Protein AF-X1FC72-F1 (afdb_monomer)

Organism: NCBI:txid412755

Sequence (155 aa):
KFNEMPMAERVKLIMKDPAELIDYVRKESHVVWKAVEAFIRRENNEGRDALIEGVAVLLELMSQLEDIPHRVVFIGNQGENHKENIKKSAEENEHDWMRGVSDQYIGAFAMFVKRMSAYIEQEAKKYGFEYIEMDKELFGDVTEEVMKSLGLSAR

Structure (mmCIF, N/CA/C/O backbone):
data_AF-X1FC72-F1
#
_entry.id   AF-X1FC72-F1
#
loop_
_atom_site.group_PDB
_atom_site.id
_atom_site.type_symbol
_atom_site.label_atom_id
_atom_site.label_alt_id
_atom_site.label_comp_id
_atom_site.label_asym_id
_atom_site.label_entity_id
_atom_site.label_seq_id
_atom_site.pdbx_PDB_ins_code
_atom_site.Cartn_x
_atom_site.Cartn_y
_atom_site.Cartn_z
_atom_site.occupancy
_atom_site.B_iso_or_equiv
_atom_site.auth_seq_id
_atom_site.auth_comp_id
_atom_site.auth_asym_id
_atom_site.auth_atom_id
_atom_site.pdbx_PDB_model_num
ATOM 1 N N . LYS A 1 1 ? -0.627 -17.903 -9.027 1.00 63.34 1 LYS A N 1
ATOM 2 C CA . LYS A 1 1 ? -0.109 -17.735 -10.406 1.00 63.34 1 LYS A CA 1
ATOM 3 C C . LYS A 1 1 ? 0.893 -16.590 -10.556 1.00 63.34 1 LYS A C 1
ATOM 5 O O . LYS A 1 1 ? 1.967 -16.877 -11.057 1.00 63.34 1 LYS A O 1
ATOM 10 N N . PHE A 1 2 ? 0.649 -15.342 -10.115 1.00 65.19 2 PHE A N 1
ATOM 11 C CA . PHE A 1 2 ? 1.663 -14.268 -10.254 1.00 65.19 2 PHE A CA 1
ATOM 12 C C . PHE A 1 2 ? 2.999 -14.599 -9.579 1.00 65.19 2 PHE A C 1
ATOM 14 O O . PHE A 1 2 ? 4.049 -14.553 -10.218 1.00 65.19 2 PHE A O 1
ATOM 21 N N . ASN A 1 3 ? 2.938 -15.077 -8.336 1.00 62.66 3 ASN A N 1
ATOM 22 C CA . ASN A 1 3 ? 4.117 -15.491 -7.569 1.00 62.66 3 ASN A CA 1
ATOM 23 C C . ASN A 1 3 ? 4.800 -16.767 -8.098 1.00 62.66 3 ASN A C 1
ATOM 25 O O . ASN A 1 3 ? 5.906 -17.084 -7.671 1.00 62.66 3 ASN A O 1
ATOM 29 N N . GLU A 1 4 ? 4.185 -17.460 -9.058 1.00 74.75 4 GLU A N 1
ATOM 30 C CA . GLU A 1 4 ? 4.725 -18.656 -9.719 1.00 74.75 4 GLU A CA 1
ATOM 31 C C . GLU A 1 4 ? 5.290 -18.328 -11.114 1.00 74.75 4 GLU A C 1
ATOM 33 O O . GLU A 1 4 ? 5.995 -19.147 -11.698 1.00 74.75 4 GLU A O 1
ATOM 38 N N . MET A 1 5 ? 5.014 -17.131 -11.654 1.00 79.62 5 MET A N 1
ATOM 39 C CA . MET A 1 5 ? 5.517 -16.717 -12.965 1.00 79.62 5 MET A CA 1
ATOM 40 C C . MET A 1 5 ? 7.020 -16.406 -12.912 1.00 79.62 5 MET A C 1
ATOM 42 O O . MET A 1 5 ? 7.474 -15.784 -11.942 1.00 79.62 5 MET A O 1
ATOM 46 N N . PRO A 1 6 ? 7.789 -16.745 -13.964 1.00 82.75 6 PRO A N 1
ATOM 47 C CA . PRO A 1 6 ? 9.152 -16.264 -14.146 1.00 82.75 6 PRO A CA 1
ATOM 48 C C . PRO A 1 6 ? 9.225 -14.735 -14.103 1.00 82.75 6 PRO A C 1
ATOM 50 O O . PRO A 1 6 ? 8.337 -14.038 -14.596 1.00 82.75 6 PRO A O 1
ATOM 53 N N . MET A 1 7 ? 10.324 -14.193 -13.576 1.00 76.69 7 MET A N 1
ATOM 54 C CA . MET A 1 7 ? 10.506 -12.745 -13.413 1.00 76.69 7 MET A CA 1
ATOM 55 C C . MET A 1 7 ? 10.316 -11.966 -14.727 1.00 76.69 7 MET A C 1
ATOM 57 O O . MET A 1 7 ? 9.665 -10.924 -14.744 1.00 76.69 7 MET A O 1
ATOM 61 N N . ALA A 1 8 ? 10.800 -12.506 -15.850 1.00 78.81 8 ALA A N 1
ATOM 62 C CA . ALA A 1 8 ? 10.631 -11.899 -17.171 1.00 78.81 8 ALA A CA 1
ATOM 63 C C . ALA A 1 8 ? 9.160 -11.825 -17.627 1.00 78.81 8 ALA A C 1
ATOM 65 O O . ALA A 1 8 ? 8.775 -10.892 -18.332 1.00 78.81 8 ALA A O 1
ATOM 66 N N . GLU A 1 9 ? 8.324 -12.784 -17.227 1.00 80.19 9 GLU A N 1
ATOM 67 C CA . GLU A 1 9 ? 6.888 -12.768 -17.522 1.00 80.19 9 GLU A CA 1
ATOM 68 C C . GLU A 1 9 ? 6.147 -11.774 -16.632 1.00 80.19 9 GLU A C 1
ATOM 70 O O . GLU A 1 9 ? 5.280 -11.054 -17.123 1.00 80.19 9 GLU A O 1
ATOM 75 N N . ARG A 1 10 ? 6.558 -11.640 -15.363 1.00 76.25 10 ARG A N 1
ATOM 76 C CA . ARG A 1 10 ? 6.033 -10.597 -14.468 1.00 76.25 10 ARG A CA 1
ATOM 77 C C . ARG A 1 10 ? 6.300 -9.204 -15.021 1.00 76.25 10 ARG A C 1
ATOM 79 O O . ARG A 1 10 ? 5.378 -8.403 -15.083 1.00 76.25 10 ARG A O 1
ATOM 86 N N . VAL A 1 11 ? 7.521 -8.937 -15.495 1.00 80.31 11 VAL A N 1
ATOM 87 C CA . VAL A 1 11 ? 7.867 -7.662 -16.151 1.00 80.31 11 VAL A CA 1
ATOM 88 C C . VAL A 1 11 ? 6.960 -7.403 -17.349 1.00 80.31 11 VAL A C 1
ATOM 90 O O . VAL A 1 11 ? 6.419 -6.308 -17.482 1.00 80.31 11 VAL A O 1
ATOM 93 N N . LYS A 1 12 ? 6.752 -8.409 -18.208 1.00 80.81 12 LYS A N 1
ATOM 94 C CA . LYS A 1 12 ? 5.851 -8.276 -19.359 1.00 80.81 12 LYS A CA 1
ATOM 95 C C . LYS A 1 12 ? 4.423 -7.959 -18.931 1.00 80.81 12 LYS A C 1
ATOM 97 O O . LYS A 1 12 ? 3.816 -7.094 -19.547 1.00 80.81 12 LYS A O 1
ATOM 102 N N . LEU A 1 13 ? 3.900 -8.624 -17.902 1.00 77.31 13 LEU A N 1
ATOM 103 C CA . LEU A 1 13 ? 2.553 -8.361 -17.397 1.00 77.31 13 LEU A CA 1
ATOM 104 C C . LEU A 1 13 ? 2.439 -6.942 -16.829 1.00 77.31 13 LEU A C 1
ATOM 106 O O . LEU A 1 13 ? 1.560 -6.197 -17.250 1.00 77.31 13 LEU A O 1
ATOM 110 N N . ILE A 1 14 ? 3.382 -6.546 -15.966 1.00 77.38 14 ILE A N 1
ATOM 111 C CA . ILE A 1 14 ? 3.453 -5.200 -15.380 1.00 77.38 14 ILE A CA 1
ATOM 112 C C . ILE A 1 14 ? 3.448 -4.121 -16.473 1.00 77.38 14 ILE A C 1
ATOM 114 O O . ILE A 1 14 ? 2.760 -3.110 -16.354 1.00 77.38 14 ILE A O 1
ATOM 118 N N . MET A 1 15 ? 4.210 -4.335 -17.547 1.00 74.81 15 MET A N 1
ATOM 119 C CA . MET A 1 15 ? 4.317 -3.373 -18.643 1.00 74.81 15 MET A CA 1
ATOM 120 C C . MET A 1 15 ? 3.136 -3.397 -19.619 1.00 74.81 15 MET A C 1
ATOM 122 O O . MET A 1 15 ? 2.899 -2.397 -20.293 1.00 74.81 15 MET A O 1
ATOM 126 N N . LYS A 1 16 ? 2.435 -4.528 -19.749 1.00 80.25 16 LYS A N 1
ATOM 127 C CA . LYS A 1 16 ? 1.393 -4.722 -20.764 1.00 80.25 16 LYS A CA 1
ATOM 128 C C . LYS A 1 16 ? 0.006 -4.342 -20.258 1.00 80.25 16 LYS A C 1
ATOM 130 O O . LYS A 1 16 ? -0.740 -3.725 -21.012 1.00 80.25 16 LYS A O 1
ATOM 135 N N . ASP A 1 17 ? -0.333 -4.720 -19.028 1.00 77.56 17 ASP A N 1
ATOM 136 C CA . ASP A 1 17 ? -1.659 -4.478 -18.459 1.00 77.56 17 ASP A CA 1
ATOM 137 C C . ASP A 1 17 ? -1.582 -4.193 -16.946 1.00 77.56 17 ASP A C 1
ATOM 139 O O . ASP A 1 17 ? -1.794 -5.072 -16.106 1.00 77.56 17 ASP A O 1
ATOM 143 N N . PRO A 1 18 ? -1.250 -2.948 -16.562 1.00 72.69 18 PRO A N 1
ATOM 144 C CA . PRO A 1 18 ? -1.191 -2.567 -15.156 1.00 72.69 18 PRO A CA 1
ATOM 145 C C . PRO A 1 18 ? -2.562 -2.631 -14.463 1.00 72.69 18 PRO A C 1
ATOM 147 O O . PRO A 1 18 ? -2.606 -2.776 -13.243 1.00 72.69 18 PRO A O 1
ATOM 150 N N . ALA A 1 19 ? -3.674 -2.547 -15.203 1.00 80.75 19 ALA A N 1
ATOM 151 C CA . ALA A 1 19 ? -5.012 -2.653 -14.627 1.00 80.75 19 ALA A CA 1
ATOM 152 C C . ALA A 1 19 ? -5.321 -4.098 -14.209 1.00 80.75 19 ALA A C 1
ATOM 154 O O . ALA A 1 19 ? -5.835 -4.316 -13.112 1.00 80.75 19 ALA A O 1
ATOM 155 N N . GLU A 1 20 ? -4.938 -5.079 -15.034 1.00 83.81 20 GLU A N 1
ATOM 156 C CA . GLU A 1 20 ? -5.025 -6.502 -14.685 1.00 83.81 20 GLU A CA 1
ATOM 157 C C . GLU A 1 20 ? -4.225 -6.817 -13.412 1.00 83.81 20 GLU A C 1
ATOM 159 O O . GLU A 1 20 ? -4.690 -7.558 -12.545 1.00 83.81 20 GLU A O 1
ATOM 164 N N . LEU A 1 21 ? -3.043 -6.214 -13.254 1.00 82.12 21 LEU A N 1
ATOM 165 C CA . LEU A 1 21 ? -2.223 -6.418 -12.061 1.00 82.12 21 LEU A CA 1
ATOM 166 C C . LEU A 1 21 ? -2.831 -5.776 -10.803 1.00 82.12 21 LEU A C 1
ATOM 168 O O . LEU A 1 21 ? -2.807 -6.395 -9.740 1.00 82.12 21 LEU A O 1
ATOM 172 N N . ILE A 1 22 ? -3.406 -4.574 -10.910 1.00 86.00 22 ILE A N 1
ATOM 173 C CA . ILE A 1 22 ? -4.136 -3.947 -9.795 1.00 86.00 22 ILE A CA 1
ATOM 174 C C . ILE A 1 22 ? -5.331 -4.817 -9.392 1.00 86.00 22 ILE A C 1
ATOM 176 O O . ILE A 1 22 ? -5.516 -5.087 -8.208 1.00 86.00 22 ILE A O 1
ATOM 180 N N . ASP A 1 23 ? -6.113 -5.313 -10.352 1.00 87.50 23 ASP A N 1
ATOM 181 C CA . ASP A 1 23 ? -7.240 -6.213 -10.083 1.00 87.50 23 ASP A CA 1
ATOM 182 C C . ASP A 1 23 ? -6.787 -7.532 -9.432 1.00 87.50 23 ASP A C 1
ATOM 184 O O . ASP A 1 23 ? -7.414 -8.017 -8.487 1.00 87.50 23 ASP A O 1
ATOM 188 N N . TYR A 1 24 ? -5.655 -8.089 -9.873 1.00 85.56 24 TYR A N 1
ATOM 189 C CA . TYR A 1 24 ? -5.045 -9.255 -9.238 1.00 85.56 24 TYR A CA 1
ATOM 190 C C . TYR A 1 24 ? -4.696 -8.985 -7.767 1.00 85.56 24 TYR A C 1
ATOM 192 O O . TYR A 1 24 ? -5.113 -9.751 -6.895 1.00 85.56 24 TYR A O 1
ATOM 200 N N . VAL A 1 25 ? -3.991 -7.885 -7.481 1.00 85.81 25 VAL A N 1
ATOM 201 C CA . VAL A 1 25 ? -3.630 -7.504 -6.106 1.00 85.81 25 VAL A CA 1
ATOM 202 C C . VAL A 1 25 ? -4.881 -7.269 -5.275 1.00 85.81 25 VAL A C 1
ATOM 204 O O . VAL A 1 25 ? -4.963 -7.764 -4.157 1.00 85.81 25 VAL A O 1
ATOM 207 N N . ARG A 1 26 ? -5.908 -6.618 -5.834 1.00 89.25 26 ARG A N 1
ATOM 208 C CA . ARG A 1 26 ? -7.181 -6.435 -5.134 1.00 89.25 26 ARG A CA 1
ATOM 209 C C . ARG A 1 26 ? -7.805 -7.761 -4.725 1.00 89.25 26 ARG A C 1
ATOM 211 O O . ARG A 1 26 ? -8.231 -7.905 -3.580 1.00 89.25 26 ARG A O 1
ATOM 218 N N . LYS A 1 27 ? -7.856 -8.738 -5.632 1.00 90.00 27 LYS A N 1
ATOM 219 C CA . LYS A 1 27 ? -8.388 -10.076 -5.334 1.00 90.00 27 LYS A CA 1
ATOM 220 C C . LYS A 1 27 ? -7.569 -10.786 -4.260 1.00 90.00 27 LYS A C 1
ATOM 222 O O . LYS A 1 27 ? -8.156 -11.410 -3.381 1.00 90.00 27 LYS A O 1
ATOM 227 N N . GLU A 1 28 ? -6.243 -10.674 -4.306 1.00 88.06 28 GLU A N 1
ATOM 228 C CA . GLU A 1 28 ? -5.359 -11.228 -3.277 1.00 88.06 28 GLU A CA 1
ATOM 229 C C . GLU A 1 28 ? -5.626 -10.583 -1.907 1.00 88.06 28 GLU A C 1
ATOM 231 O O . GLU A 1 28 ? -5.837 -11.302 -0.927 1.00 88.06 28 GLU A O 1
ATOM 236 N N . SER A 1 29 ? -5.761 -9.254 -1.852 1.00 89.62 29 SER A N 1
ATOM 237 C CA . SER A 1 29 ? -6.098 -8.517 -0.629 1.00 89.62 29 SER A CA 1
ATOM 238 C C . SER A 1 29 ? -7.411 -8.989 -0.005 1.00 89.62 29 SER A C 1
ATOM 240 O O . SER A 1 29 ? -7.457 -9.202 1.199 1.00 89.62 29 SER A O 1
ATOM 242 N N . HIS A 1 30 ? -8.459 -9.257 -0.793 1.00 90.94 30 HIS A N 1
ATOM 243 C CA . HIS A 1 30 ? -9.733 -9.779 -0.266 1.00 90.94 30 HIS A CA 1
ATOM 244 C C . HIS A 1 30 ? -9.607 -11.167 0.376 1.00 90.94 30 HIS A C 1
ATOM 246 O O . HIS A 1 30 ? -10.348 -11.501 1.303 1.00 90.94 30 HIS A O 1
ATOM 252 N N . VAL A 1 31 ? -8.695 -12.005 -0.124 1.00 90.94 31 VAL A N 1
ATOM 253 C CA . VAL A 1 31 ? -8.439 -13.323 0.470 1.00 90.94 31 VAL A CA 1
ATOM 254 C C . VAL A 1 31 ? -7.707 -13.161 1.799 1.00 90.94 31 VAL A C 1
ATOM 256 O O . VAL A 1 31 ? -8.119 -13.758 2.795 1.00 90.94 31 VAL A O 1
ATOM 259 N N . VAL A 1 32 ? -6.663 -12.329 1.822 1.00 89.69 32 VAL A N 1
ATOM 260 C CA . VAL A 1 32 ? -5.849 -12.054 3.017 1.00 89.69 32 VAL A CA 1
ATOM 261 C C . VAL A 1 32 ? -6.653 -11.316 4.091 1.00 89.69 32 VAL A C 1
ATOM 263 O O . VAL A 1 32 ? -6.487 -11.594 5.279 1.00 89.69 32 VAL A O 1
ATOM 266 N N . TRP A 1 33 ? -7.584 -10.448 3.686 1.00 92.00 33 TRP A N 1
ATOM 267 C CA . TRP A 1 33 ? -8.402 -9.626 4.576 1.00 92.00 33 TRP A CA 1
ATOM 268 C C . TRP A 1 33 ? -9.109 -10.423 5.663 1.00 92.00 33 TRP A C 1
ATOM 270 O O . TRP A 1 33 ? -9.153 -9.988 6.803 1.00 92.00 33 TRP A O 1
ATOM 280 N N . LYS A 1 34 ? -9.585 -11.631 5.353 1.00 90.94 34 LYS A N 1
ATOM 281 C CA . LYS A 1 34 ? -10.269 -12.484 6.336 1.00 90.94 34 LYS A CA 1
ATOM 282 C C . LYS A 1 34 ? -9.402 -12.777 7.562 1.00 90.94 34 LYS A C 1
ATOM 284 O O . LYS A 1 34 ? -9.911 -12.842 8.675 1.00 90.94 34 LYS A O 1
ATOM 289 N N . ALA A 1 35 ? -8.099 -12.970 7.358 1.00 92.25 35 ALA A N 1
ATOM 290 C CA . ALA A 1 35 ? -7.157 -13.193 8.449 1.00 92.25 35 ALA A CA 1
ATOM 291 C C . ALA A 1 35 ? -6.816 -11.884 9.175 1.00 92.25 35 ALA A C 1
ATOM 293 O O . ALA A 1 35 ? -6.727 -11.873 10.401 1.00 92.25 35 ALA A O 1
ATOM 294 N N . VAL A 1 36 ? -6.670 -10.786 8.428 1.00 92.31 36 VAL A N 1
ATOM 295 C CA . VAL A 1 36 ? -6.374 -9.454 8.978 1.00 92.31 36 VAL A CA 1
ATOM 296 C C . VAL A 1 36 ? -7.528 -8.948 9.844 1.00 92.31 36 VAL A C 1
ATOM 2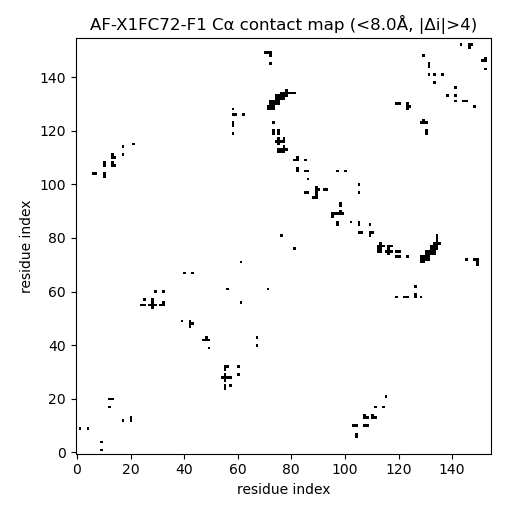98 O O . VAL A 1 36 ? -7.304 -8.559 10.984 1.00 92.31 36 VAL A O 1
ATOM 301 N N . GLU A 1 37 ? -8.768 -9.026 9.363 1.00 93.44 37 GLU A N 1
ATOM 302 C CA . GLU A 1 37 ? -9.964 -8.651 10.117 1.00 93.44 37 GLU A CA 1
ATOM 303 C C . GLU A 1 37 ? -10.094 -9.477 11.401 1.00 93.44 37 GLU A C 1
ATOM 305 O O . GLU A 1 37 ? -10.333 -8.924 12.475 1.00 93.44 37 GLU A O 1
ATOM 310 N N . ALA A 1 38 ? -9.899 -10.798 11.318 1.00 94.06 38 ALA A N 1
ATOM 311 C CA . ALA A 1 38 ? -9.942 -11.661 12.495 1.00 94.06 38 ALA A CA 1
ATOM 312 C C . ALA A 1 38 ? -8.884 -11.260 13.536 1.00 94.06 38 ALA A C 1
ATOM 314 O O . ALA A 1 38 ? -9.167 -11.267 14.736 1.00 94.06 38 ALA A O 1
ATOM 315 N N . PHE A 1 39 ? -7.687 -10.877 13.083 1.00 94.31 39 PHE A N 1
ATOM 316 C CA . PHE A 1 39 ? -6.636 -10.353 13.947 1.00 94.31 39 PHE A CA 1
ATOM 317 C C . PHE A 1 39 ? -7.041 -9.015 14.586 1.00 94.31 39 PHE A C 1
ATOM 319 O O . PHE A 1 39 ? -7.023 -8.919 15.809 1.00 94.31 39 PHE A O 1
ATOM 326 N N . ILE A 1 40 ? -7.508 -8.033 13.804 1.00 93.88 40 ILE A N 1
ATOM 327 C CA . ILE A 1 40 ? -7.978 -6.725 14.309 1.00 93.88 40 ILE A CA 1
ATOM 328 C C . ILE A 1 40 ? -9.039 -6.906 15.392 1.00 93.88 40 ILE A C 1
ATOM 330 O O . ILE A 1 40 ? -8.933 -6.350 16.485 1.00 93.88 40 ILE A O 1
ATOM 334 N N . ARG A 1 41 ? -10.065 -7.712 15.098 1.00 94.94 41 ARG A N 1
ATOM 335 C CA . ARG A 1 41 ? -11.176 -7.956 16.022 1.00 94.94 41 ARG A CA 1
ATOM 336 C C . ARG A 1 41 ? -10.693 -8.594 17.317 1.00 94.94 41 ARG A C 1
ATOM 338 O O . ARG A 1 41 ? -11.157 -8.215 18.389 1.00 94.94 41 ARG A O 1
ATOM 345 N N . ARG A 1 42 ? -9.755 -9.540 17.234 1.00 96.50 42 ARG A N 1
ATOM 346 C CA . ARG A 1 42 ? -9.149 -10.158 18.414 1.00 96.50 42 ARG A CA 1
ATOM 347 C C . ARG A 1 42 ? -8.399 -9.131 19.263 1.00 96.50 42 ARG A C 1
ATOM 349 O O . ARG A 1 42 ? -8.644 -9.076 20.463 1.00 96.50 42 ARG A O 1
ATOM 356 N N . GLU A 1 43 ? -7.521 -8.331 18.662 1.00 96.56 43 GLU A N 1
ATOM 357 C CA . GLU A 1 43 ? -6.732 -7.333 19.395 1.00 96.56 43 GLU A CA 1
ATOM 358 C C . GLU A 1 43 ? -7.636 -6.291 20.073 1.00 96.56 43 GLU A C 1
ATOM 360 O O . GLU A 1 43 ? -7.471 -6.023 21.264 1.00 96.56 43 GLU A O 1
ATOM 365 N N . ASN A 1 44 ? -8.678 -5.822 19.377 1.00 95.75 44 ASN A N 1
ATOM 366 C CA . ASN A 1 44 ? -9.687 -4.927 19.947 1.00 95.75 44 ASN A CA 1
ATOM 367 C C . ASN A 1 44 ? -10.450 -5.568 21.123 1.00 95.75 44 ASN A C 1
ATOM 369 O O . ASN A 1 44 ? -10.620 -4.943 22.167 1.00 95.75 44 ASN A O 1
ATOM 373 N N . ASN A 1 45 ? -10.877 -6.830 20.991 1.00 96.38 45 ASN A N 1
ATOM 374 C CA . ASN A 1 45 ? -11.580 -7.549 22.063 1.00 96.38 45 ASN A CA 1
ATOM 375 C C . ASN A 1 45 ? -10.704 -7.774 23.302 1.00 96.38 45 ASN A C 1
ATOM 377 O O . ASN A 1 45 ? -11.216 -7.840 24.419 1.00 96.38 45 ASN A O 1
ATOM 381 N N . GLU A 1 46 ? -9.393 -7.906 23.111 1.00 97.44 46 GLU A N 1
ATOM 382 C CA . GLU A 1 46 ? -8.421 -8.035 24.197 1.00 97.44 46 GLU A CA 1
ATOM 383 C C . GLU A 1 46 ? -7.938 -6.665 24.723 1.00 97.44 46 GLU A C 1
ATOM 385 O O . GLU A 1 46 ? -7.097 -6.619 25.621 1.00 97.44 46 GLU A O 1
ATOM 390 N N . GLY A 1 47 ? -8.487 -5.556 24.207 1.00 96.12 47 GLY A N 1
ATOM 391 C CA . GLY A 1 47 ? -8.186 -4.192 24.647 1.00 96.12 47 GLY A CA 1
ATOM 392 C C . GLY A 1 47 ? -6.764 -3.735 24.319 1.00 96.12 47 GLY A C 1
ATOM 393 O O . GLY A 1 47 ? -6.191 -2.958 25.084 1.00 96.12 47 GLY A O 1
ATOM 394 N N . ARG A 1 48 ? -6.172 -4.249 23.233 1.00 95.19 48 ARG A N 1
ATOM 395 C CA . ARG A 1 48 ? -4.817 -3.902 22.790 1.00 95.19 48 ARG A CA 1
ATOM 396 C C . ARG A 1 48 ? -4.823 -3.026 21.548 1.00 95.19 48 ARG A C 1
ATOM 398 O O . ARG A 1 48 ? -5.630 -3.217 20.642 1.00 95.19 48 ARG A O 1
ATOM 405 N N . ASP A 1 49 ? -3.835 -2.141 21.489 1.00 91.81 49 ASP A N 1
ATOM 406 C CA . ASP A 1 49 ? -3.503 -1.406 20.276 1.00 91.81 49 ASP A CA 1
ATOM 407 C C . ASP A 1 49 ? -2.704 -2.302 19.322 1.00 91.81 49 ASP A C 1
ATOM 409 O O . ASP A 1 49 ? -1.769 -2.998 19.732 1.00 91.81 49 ASP A O 1
ATOM 413 N N . ALA A 1 50 ? -3.049 -2.255 18.036 1.00 91.38 50 ALA A N 1
ATOM 414 C CA . ALA A 1 50 ? -2.348 -2.970 16.980 1.00 91.38 50 ALA A CA 1
ATOM 415 C C . ALA A 1 50 ? -2.021 -2.024 15.821 1.00 91.38 50 ALA A C 1
ATOM 417 O O . ALA A 1 50 ? -2.890 -1.304 15.329 1.00 91.38 50 ALA A O 1
ATOM 418 N N . LEU A 1 51 ? -0.768 -2.060 15.363 1.00 90.56 51 LEU A N 1
ATOM 419 C CA . LEU A 1 51 ? -0.351 -1.439 14.109 1.00 90.56 51 LEU A CA 1
ATOM 420 C C . LEU A 1 51 ? -0.355 -2.504 13.015 1.00 90.56 51 LEU A C 1
ATOM 422 O O . LEU A 1 51 ? 0.255 -3.562 13.172 1.00 90.56 51 LEU A O 1
ATOM 426 N N . ILE A 1 52 ? -1.036 -2.214 11.911 1.00 89.31 52 ILE A N 1
ATOM 427 C CA . ILE A 1 52 ? -1.115 -3.109 10.759 1.00 89.31 52 ILE A CA 1
ATOM 428 C C . ILE A 1 52 ? -0.520 -2.392 9.564 1.00 89.31 52 ILE A C 1
ATOM 430 O O . ILE A 1 52 ? -1.021 -1.357 9.134 1.00 89.31 52 ILE A O 1
ATOM 434 N N . GLU A 1 53 ? 0.542 -2.977 9.028 1.00 86.88 53 GLU A N 1
ATOM 435 C CA . GLU A 1 53 ? 1.238 -2.500 7.843 1.00 86.88 53 GLU A CA 1
ATOM 436 C C . GLU A 1 53 ? 1.132 -3.551 6.735 1.00 86.88 53 GLU A C 1
ATOM 438 O O . GLU A 1 53 ? 1.314 -4.748 6.973 1.00 86.88 53 GLU A O 1
ATOM 443 N N . GLY A 1 54 ? 0.847 -3.111 5.509 1.00 78.62 54 GLY A N 1
ATOM 444 C CA . GLY A 1 54 ? 0.940 -3.965 4.332 1.00 78.62 54 GLY A CA 1
ATOM 445 C C . GLY A 1 54 ? -0.037 -3.615 3.216 1.00 78.62 54 GLY A C 1
ATOM 446 O O . GLY A 1 54 ? -1.045 -2.939 3.398 1.00 78.62 54 GLY A O 1
ATOM 447 N N . VAL A 1 55 ? 0.251 -4.152 2.032 1.00 62.19 55 VAL A N 1
ATOM 448 C CA . VAL A 1 55 ? -0.478 -3.890 0.776 1.00 62.19 55 VAL A CA 1
ATOM 449 C C . VAL A 1 55 ? -1.856 -4.569 0.682 1.00 62.19 55 VAL A C 1
ATOM 451 O O . VAL A 1 55 ? -2.605 -4.327 -0.263 1.00 62.19 55 VAL A O 1
ATOM 454 N N . ALA A 1 56 ? -2.206 -5.419 1.653 1.00 67.25 56 ALA A N 1
ATOM 455 C CA . ALA A 1 56 ? -3.470 -6.162 1.682 1.00 67.25 56 ALA A CA 1
ATOM 456 C C . ALA A 1 56 ? -4.630 -5.403 2.350 1.00 67.25 56 ALA A C 1
ATOM 458 O O . ALA A 1 56 ? -5.755 -5.899 2.391 1.00 67.25 56 ALA A O 1
ATOM 459 N N . VAL A 1 57 ? -4.371 -4.206 2.872 1.00 78.94 57 VAL A N 1
ATOM 460 C CA . VAL A 1 57 ? -5.370 -3.374 3.538 1.00 78.94 57 VAL A CA 1
ATOM 461 C C . VAL A 1 57 ? -5.920 -2.386 2.517 1.00 78.94 57 VAL A C 1
ATOM 463 O O . VAL A 1 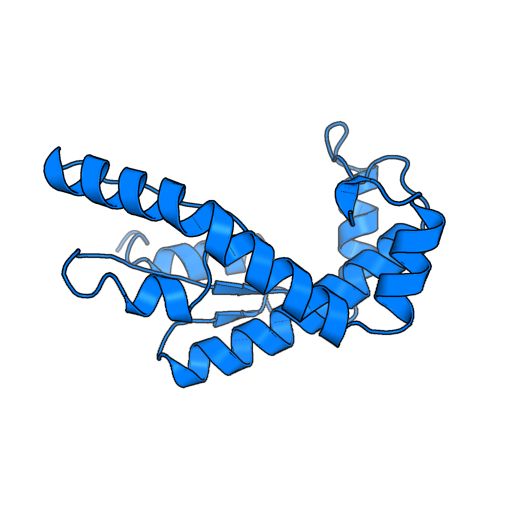57 ? -5.324 -1.345 2.272 1.00 78.94 57 VAL A O 1
ATOM 466 N N . LEU A 1 58 ? -7.020 -2.736 1.847 1.00 85.44 58 LEU A N 1
ATOM 467 C CA . LEU A 1 58 ? -7.675 -1.830 0.898 1.00 85.44 58 LEU A CA 1
ATOM 468 C C . LEU A 1 58 ? -8.691 -0.937 1.603 1.00 85.44 58 LEU A C 1
ATOM 470 O O . LEU A 1 58 ? -9.275 -1.298 2.621 1.00 85.44 58 LEU A O 1
ATOM 474 N N . LEU A 1 59 ? -8.969 0.206 0.991 1.00 88.50 59 LEU A N 1
ATOM 475 C CA . LEU A 1 59 ? -9.869 1.218 1.533 1.00 88.50 59 LEU A CA 1
ATOM 476 C C . LEU A 1 59 ? -11.299 0.701 1.704 1.00 88.50 59 LEU A C 1
ATOM 478 O O . LEU A 1 59 ? -11.908 0.904 2.747 1.00 88.50 59 LEU A O 1
ATOM 482 N N . GLU A 1 60 ? -11.795 -0.043 0.713 1.00 88.56 60 GLU A N 1
ATOM 483 C CA . GLU A 1 60 ? -13.121 -0.677 0.751 1.00 88.56 60 GLU A CA 1
ATOM 484 C C . GLU A 1 60 ? -13.248 -1.780 1.813 1.00 88.56 60 GLU A C 1
ATOM 486 O O . GLU A 1 60 ? -14.353 -2.173 2.180 1.00 88.56 60 GLU A O 1
ATOM 491 N N . LEU A 1 61 ? -12.117 -2.312 2.282 1.00 90.50 61 LEU A N 1
ATOM 492 C CA . LEU A 1 61 ? -12.067 -3.305 3.350 1.00 90.50 61 LEU A CA 1
ATOM 493 C C . LEU A 1 61 ? -12.034 -2.610 4.713 1.00 90.50 61 LEU A C 1
ATOM 495 O O . LEU A 1 61 ? -12.782 -2.981 5.612 1.00 90.50 61 LEU A O 1
ATOM 499 N N . MET A 1 62 ? -11.250 -1.536 4.837 1.00 90.50 62 MET A N 1
ATOM 500 C CA . MET A 1 62 ? -11.227 -0.709 6.046 1.00 90.50 62 MET A CA 1
ATOM 501 C C . MET A 1 62 ? -12.570 -0.043 6.328 1.00 90.50 62 MET A C 1
ATOM 503 O O . MET A 1 62 ? -12.982 0.015 7.483 1.00 90.50 62 MET A O 1
ATOM 507 N N . SER A 1 63 ? -13.306 0.373 5.293 1.00 86.94 63 SER A N 1
ATOM 508 C CA . SER A 1 63 ? -14.655 0.925 5.464 1.00 86.94 63 SER A CA 1
ATOM 509 C C . SER A 1 63 ? -15.664 -0.076 6.044 1.00 86.94 63 SER A C 1
ATOM 511 O O . SER A 1 63 ? -16.779 0.313 6.352 1.00 86.94 63 SER A O 1
ATOM 513 N N . GLN A 1 64 ? -15.319 -1.362 6.183 1.00 90.19 64 GLN A N 1
ATOM 514 C CA . GLN A 1 64 ? -16.185 -2.377 6.800 1.00 90.19 64 GLN A CA 1
ATOM 515 C C . GLN A 1 64 ? -16.025 -2.444 8.327 1.00 90.19 64 GLN A C 1
ATOM 517 O O . GLN A 1 64 ? -16.824 -3.101 8.989 1.00 90.19 64 GLN A O 1
ATOM 522 N N . LEU A 1 65 ? -15.008 -1.784 8.893 1.00 90.94 65 LEU A N 1
ATOM 523 C CA . LEU A 1 65 ? -14.672 -1.824 10.322 1.00 90.94 65 LEU A CA 1
ATOM 524 C C . LEU A 1 65 ? -15.252 -0.639 11.107 1.00 90.94 65 LEU A C 1
ATOM 526 O O . LEU A 1 65 ? -14.633 -0.155 12.053 1.00 90.94 65 LEU A O 1
ATOM 530 N N . GLU A 1 66 ? -16.432 -0.148 10.723 1.00 87.62 66 GLU A N 1
ATOM 531 C CA . GLU A 1 66 ? -17.076 1.015 11.357 1.00 87.62 66 GLU A CA 1
ATOM 532 C C . GLU A 1 66 ? -17.354 0.807 12.858 1.00 87.62 66 GLU A C 1
ATOM 534 O O . GLU A 1 66 ? -17.461 1.773 13.612 1.00 87.62 66 GLU A O 1
ATOM 539 N N . ASP A 1 67 ? -17.454 -0.450 13.302 1.00 93.00 67 ASP A N 1
ATOM 540 C CA . ASP A 1 67 ? -17.721 -0.834 14.688 1.00 93.00 67 ASP A CA 1
ATOM 541 C C . ASP A 1 67 ? -16.475 -0.840 15.593 1.00 93.00 67 ASP A C 1
ATOM 543 O O . ASP A 1 67 ? -16.601 -0.975 16.811 1.00 93.00 67 ASP A O 1
ATOM 547 N N . ILE A 1 68 ? -15.279 -0.679 15.021 1.00 93.31 68 ILE A N 1
ATOM 548 C CA . ILE A 1 68 ? -14.004 -0.714 15.744 1.00 93.31 68 ILE A CA 1
ATOM 549 C C . ILE A 1 68 ? -13.358 0.672 15.675 1.00 93.31 68 ILE A C 1
ATOM 551 O O . ILE A 1 68 ? -13.166 1.188 14.576 1.00 93.31 68 ILE A O 1
ATOM 555 N N . PRO A 1 69 ? -12.963 1.294 16.798 1.00 91.81 69 PRO A N 1
ATOM 556 C CA . PRO A 1 69 ? -12.186 2.529 16.756 1.00 91.81 69 PRO A CA 1
ATOM 557 C C . PRO A 1 69 ? -10.846 2.297 16.050 1.00 91.81 69 PRO A C 1
ATOM 559 O O . PRO A 1 69 ? -10.036 1.491 16.500 1.00 91.81 69 PRO A O 1
ATOM 562 N N . HIS A 1 70 ? -10.596 3.002 14.949 1.00 91.38 70 HIS A N 1
ATOM 563 C CA . HIS A 1 70 ? -9.363 2.837 14.184 1.00 91.38 70 HIS A CA 1
ATOM 564 C C . HIS A 1 70 ? -8.947 4.132 13.475 1.00 91.38 70 HIS A C 1
ATOM 566 O O . HIS A 1 70 ? -9.729 5.074 13.333 1.00 9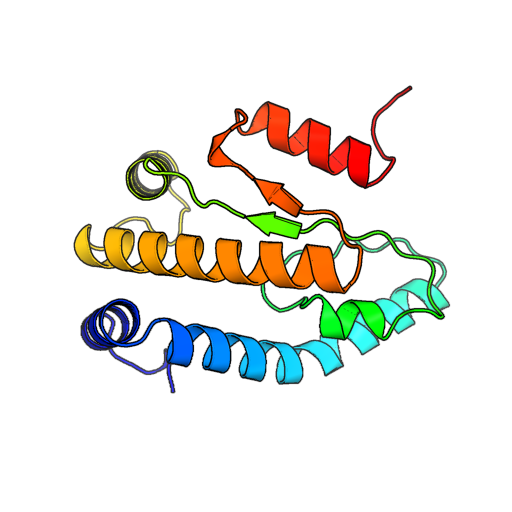1.38 70 HIS A O 1
ATOM 572 N N . ARG A 1 71 ? -7.681 4.183 13.052 1.00 90.75 71 ARG A N 1
ATOM 573 C CA . ARG A 1 71 ? -7.104 5.249 12.223 1.00 90.75 71 ARG A CA 1
ATOM 574 C C . ARG A 1 71 ? -6.380 4.596 11.056 1.00 90.75 71 ARG A C 1
ATOM 576 O O . ARG A 1 71 ? -5.737 3.565 11.240 1.00 90.75 71 ARG A O 1
ATOM 583 N N . VAL A 1 72 ? -6.499 5.184 9.870 1.00 89.81 72 VAL A N 1
ATOM 584 C CA . VAL A 1 72 ? -5.898 4.650 8.644 1.00 89.81 72 VAL A CA 1
ATOM 585 C C . VAL A 1 72 ? -5.245 5.779 7.882 1.00 89.81 72 VAL A C 1
ATOM 587 O O . VAL A 1 72 ? -5.841 6.839 7.713 1.00 89.81 72 VAL A O 1
ATOM 590 N N . VAL A 1 73 ? -4.040 5.514 7.397 1.00 89.12 73 VAL A N 1
ATOM 591 C CA . VAL A 1 73 ? -3.308 6.395 6.497 1.00 89.12 73 VAL A CA 1
ATOM 592 C C . VAL A 1 73 ? -2.826 5.546 5.334 1.00 89.12 73 VAL A C 1
ATOM 594 O O . VAL A 1 73 ? -2.255 4.474 5.541 1.00 89.12 73 VAL A O 1
ATOM 597 N N . PHE A 1 74 ? -3.072 6.013 4.115 1.00 91.31 74 PHE A N 1
ATOM 598 C CA . PHE A 1 74 ? -2.544 5.395 2.907 1.00 91.31 74 PHE A CA 1
ATOM 599 C C . PHE A 1 74 ? -1.339 6.187 2.422 1.00 91.31 74 PHE A C 1
ATOM 601 O O . PHE A 1 74 ? -1.374 7.411 2.372 1.00 91.31 74 PHE A O 1
ATOM 608 N N . ILE A 1 75 ? -0.277 5.483 2.047 1.00 89.75 75 ILE A N 1
ATOM 609 C CA . ILE A 1 75 ? 0.967 6.089 1.576 1.00 89.75 75 ILE A CA 1
ATOM 610 C C . ILE A 1 75 ? 1.239 5.556 0.172 1.00 89.75 75 ILE A C 1
ATOM 612 O O . ILE A 1 75 ? 1.105 4.356 -0.082 1.00 89.75 75 ILE A O 1
ATOM 616 N N . GLY A 1 76 ? 1.602 6.438 -0.752 1.00 90.38 76 GLY A N 1
ATOM 617 C CA . GLY A 1 76 ? 1.966 6.059 -2.111 1.00 90.38 76 GLY A CA 1
ATOM 618 C C . GLY A 1 76 ? 3.114 6.888 -2.663 1.00 90.38 76 GLY A C 1
ATOM 619 O O . GLY A 1 76 ? 3.553 7.857 -2.050 1.00 90.38 76 GLY A O 1
ATOM 620 N N . ASN A 1 77 ? 3.624 6.471 -3.819 1.00 90.50 77 ASN A N 1
ATOM 621 C CA . ASN A 1 77 ? 4.691 7.171 -4.514 1.00 90.50 77 ASN A CA 1
ATOM 622 C C . ASN A 1 77 ? 4.396 7.222 -6.018 1.00 90.50 77 ASN A C 1
ATOM 624 O O . ASN A 1 77 ? 4.532 6.227 -6.733 1.00 90.50 77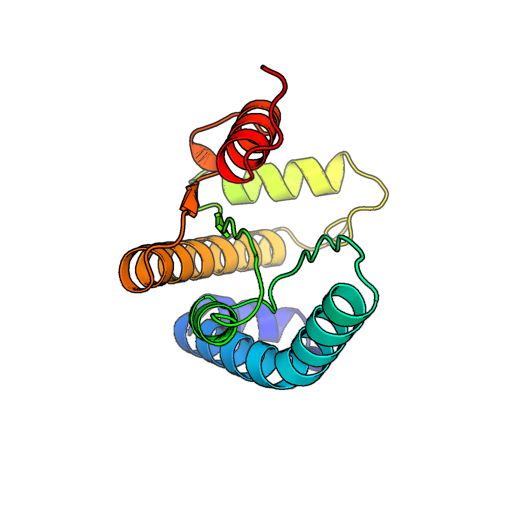 ASN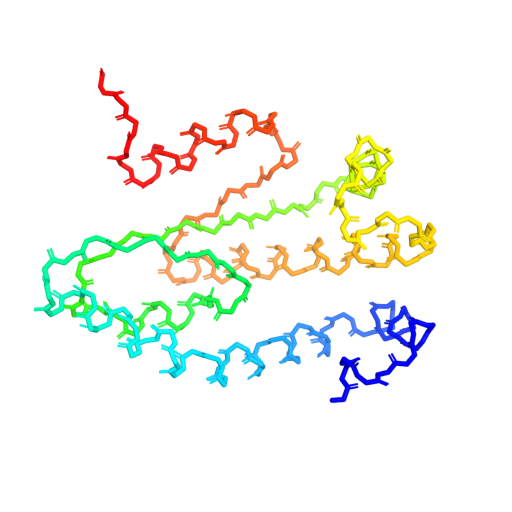 A O 1
ATOM 628 N N . GLN A 1 78 ? 3.982 8.391 -6.495 1.00 90.69 78 GLN A N 1
ATOM 629 C CA . GLN A 1 78 ? 3.742 8.689 -7.908 1.00 90.69 78 GLN A CA 1
ATOM 630 C C . GLN A 1 78 ? 4.905 9.449 -8.559 1.00 90.69 78 GLN A C 1
ATOM 632 O O . GLN A 1 78 ? 4.809 9.873 -9.717 1.00 90.69 78 GLN A O 1
ATOM 637 N N . GLY A 1 79 ? 6.010 9.589 -7.833 1.00 88.06 79 GLY A N 1
ATOM 638 C CA . GLY A 1 79 ? 7.154 10.391 -8.206 1.00 88.06 79 GLY A CA 1
ATOM 639 C C . GLY A 1 79 ? 7.876 9.967 -9.464 1.00 88.06 79 GLY A C 1
ATOM 640 O O . GLY A 1 79 ? 7.887 8.795 -9.846 1.00 88.06 79 GLY A O 1
ATOM 641 N N . GLU A 1 80 ? 8.514 10.935 -10.117 1.00 87.00 80 GLU A N 1
ATOM 642 C CA . GLU A 1 80 ? 9.351 10.651 -11.288 1.00 87.00 80 GLU A CA 1
ATOM 643 C C . GLU A 1 80 ? 10.674 9.983 -10.894 1.00 87.00 80 GLU A C 1
ATOM 645 O O . GLU A 1 80 ? 11.168 9.145 -11.639 1.00 87.00 80 GLU A O 1
ATOM 650 N N . ASN A 1 81 ? 11.194 10.266 -9.692 1.00 88.25 81 ASN A N 1
ATOM 651 C CA . ASN A 1 81 ? 12.448 9.687 -9.187 1.00 88.25 81 ASN A CA 1
ATOM 652 C C . ASN A 1 81 ? 12.252 8.340 -8.469 1.00 88.25 81 ASN A C 1
ATOM 654 O O . ASN A 1 81 ? 13.180 7.818 -7.848 1.00 88.25 81 ASN A O 1
ATOM 658 N N . HIS A 1 82 ? 11.041 7.772 -8.485 1.00 88.62 82 HIS A N 1
ATOM 659 C CA . HIS A 1 82 ? 10.724 6.585 -7.691 1.00 88.62 82 HIS A CA 1
ATOM 660 C C . HIS A 1 82 ? 11.608 5.381 -8.056 1.00 88.62 82 HIS A C 1
ATOM 662 O O . HIS A 1 82 ? 12.080 4.662 -7.173 1.00 88.62 82 HIS A O 1
ATOM 668 N N . LYS A 1 83 ? 11.893 5.190 -9.352 1.00 91.56 83 LYS A N 1
ATOM 669 C CA . LYS A 1 83 ? 12.778 4.119 -9.830 1.00 91.56 83 LYS A CA 1
ATOM 670 C C . LYS A 1 83 ? 14.192 4.287 -9.272 1.00 91.56 83 LYS A C 1
ATOM 672 O O . LYS A 1 83 ? 14.773 3.327 -8.766 1.00 91.56 83 LYS A O 1
ATOM 677 N N . GLU A 1 84 ? 14.741 5.490 -9.379 1.00 91.56 84 GLU A N 1
ATOM 678 C CA . GLU A 1 84 ? 16.084 5.843 -8.926 1.00 91.56 84 GLU A CA 1
ATOM 679 C C . GLU A 1 84 ? 16.198 5.686 -7.407 1.00 91.56 84 GLU A C 1
ATOM 681 O O . GLU A 1 84 ? 17.192 5.147 -6.923 1.00 91.56 84 GLU A O 1
ATOM 686 N N . ASN A 1 85 ? 15.152 6.054 -6.665 1.00 89.31 85 ASN A N 1
ATOM 687 C CA . ASN A 1 85 ? 15.081 5.885 -5.216 1.00 89.31 85 ASN A CA 1
ATOM 688 C C . ASN A 1 85 ? 15.070 4.406 -4.804 1.00 89.31 85 ASN A C 1
ATOM 690 O O . ASN A 1 85 ? 15.836 4.022 -3.920 1.00 89.31 85 ASN A O 1
ATOM 694 N N . ILE A 1 86 ? 14.266 3.559 -5.466 1.00 90.75 86 ILE A N 1
ATOM 695 C CA . ILE A 1 86 ? 14.273 2.105 -5.217 1.00 90.75 86 ILE A CA 1
ATOM 696 C C . ILE A 1 86 ? 15.661 1.532 -5.500 1.00 90.75 86 ILE A C 1
ATOM 698 O O . ILE A 1 86 ? 16.191 0.764 -4.701 1.00 90.75 86 ILE A O 1
ATOM 702 N N . LYS A 1 87 ? 16.262 1.912 -6.632 1.00 91.75 87 LYS A N 1
ATOM 703 C CA . LYS A 1 87 ? 17.586 1.430 -7.024 1.00 91.75 87 LYS A CA 1
ATOM 704 C C . LYS A 1 87 ? 18.651 1.810 -5.998 1.00 91.75 87 LYS A C 1
ATOM 706 O O . LYS A 1 87 ? 19.400 0.943 -5.561 1.00 91.75 87 LYS A O 1
ATOM 711 N N . LYS A 1 88 ? 18.676 3.077 -5.583 1.00 91.19 88 LYS A N 1
ATOM 712 C CA . LYS A 1 88 ? 19.604 3.576 -4.568 1.00 91.19 88 LYS A CA 1
ATOM 713 C C . LYS A 1 88 ? 19.434 2.833 -3.238 1.00 91.19 88 LYS A C 1
ATOM 715 O O . LYS A 1 88 ? 20.422 2.348 -2.699 1.00 91.19 88 LYS A O 1
ATOM 720 N N . SER A 1 89 ? 18.197 2.668 -2.757 1.00 89.06 89 SER A N 1
ATOM 721 C CA . SER A 1 89 ? 17.903 1.883 -1.544 1.00 89.06 89 SER A CA 1
ATOM 722 C C . SER A 1 89 ? 18.427 0.452 -1.657 1.00 89.06 89 SER A C 1
ATOM 724 O O . SER A 1 89 ? 19.130 -0.017 -0.769 1.00 89.06 89 SER A O 1
ATOM 726 N N . ALA A 1 90 ? 18.163 -0.221 -2.779 1.00 91.62 90 ALA A N 1
ATOM 727 C CA . ALA A 1 90 ? 18.596 -1.597 -3.005 1.00 91.62 90 ALA A CA 1
ATOM 728 C C . ALA A 1 90 ? 20.128 -1.762 -3.094 1.00 91.62 90 ALA A C 1
ATOM 730 O O . ALA A 1 90 ? 20.653 -2.840 -2.807 1.00 91.62 90 ALA A O 1
ATOM 731 N N . GLU A 1 91 ? 20.852 -0.720 -3.512 1.00 92.44 91 GLU A N 1
ATOM 732 C CA . GLU A 1 91 ? 22.319 -0.687 -3.544 1.00 92.44 91 GLU A CA 1
ATOM 733 C C . GLU A 1 91 ? 22.922 -0.408 -2.155 1.00 92.44 91 GLU A C 1
ATOM 735 O O . GLU A 1 91 ? 23.911 -1.044 -1.782 1.00 92.44 91 GLU A O 1
ATOM 740 N N . GLU A 1 92 ? 22.326 0.515 -1.393 1.00 92.88 92 GLU A N 1
ATOM 741 C CA . GLU A 1 92 ? 22.819 0.974 -0.085 1.00 92.88 92 GLU A CA 1
ATOM 742 C C . GLU A 1 92 ? 22.422 0.046 1.077 1.00 92.88 92 GLU A C 1
ATOM 744 O O . GLU A 1 92 ? 23.166 -0.069 2.052 1.00 92.88 92 GLU A O 1
ATOM 749 N N . ASN A 1 93 ? 21.279 -0.639 0.984 1.00 90.75 93 ASN A N 1
ATOM 750 C CA . ASN A 1 93 ? 20.771 -1.530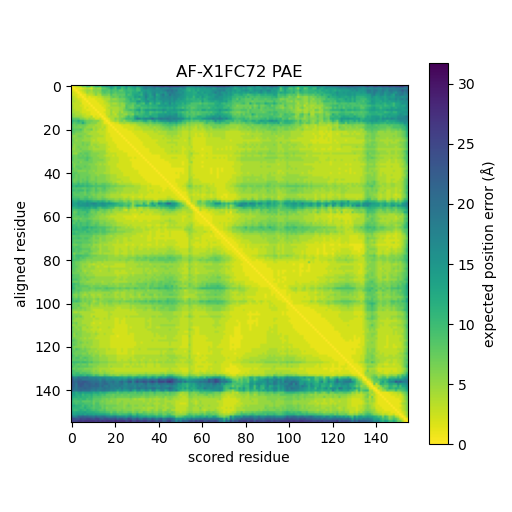 2.022 1.00 90.75 93 ASN A CA 1
ATOM 751 C C . ASN A 1 93 ? 21.083 -2.995 1.699 1.00 90.75 93 ASN A C 1
ATOM 753 O O . ASN A 1 93 ? 20.541 -3.598 0.770 1.00 90.75 93 ASN A O 1
ATOM 757 N N . GLU A 1 94 ? 21.936 -3.608 2.520 1.00 92.81 94 GLU A N 1
ATOM 758 C CA . GLU A 1 94 ? 22.404 -4.965 2.268 1.00 92.81 94 GLU A CA 1
ATOM 759 C C . GLU A 1 94 ? 21.332 -6.055 2.390 1.00 92.81 94 GLU A C 1
ATOM 761 O O . GLU A 1 94 ? 21.514 -7.136 1.819 1.00 92.81 94 GLU A O 1
ATOM 766 N N . HIS A 1 95 ? 20.235 -5.759 3.090 1.00 92.75 95 HIS A N 1
ATOM 767 C CA . HIS A 1 95 ? 19.114 -6.661 3.350 1.00 92.75 95 HIS A CA 1
ATOM 768 C C . HIS A 1 95 ? 17.878 -6.360 2.491 1.00 92.75 95 HIS A C 1
ATOM 770 O O . HIS A 1 95 ? 16.829 -6.970 2.698 1.00 92.75 95 HIS A O 1
ATOM 776 N N . ASP A 1 96 ? 17.976 -5.434 1.534 1.00 88.31 96 ASP A N 1
ATOM 777 C CA . ASP A 1 96 ? 16.865 -5.115 0.642 1.00 88.31 96 ASP A CA 1
ATOM 778 C C . ASP A 1 96 ? 16.588 -6.288 -0.312 1.00 88.31 96 ASP A C 1
ATOM 780 O O . ASP A 1 96 ? 17.485 -6.807 -0.979 1.00 88.31 96 ASP A O 1
ATOM 784 N N . TRP A 1 97 ? 15.332 -6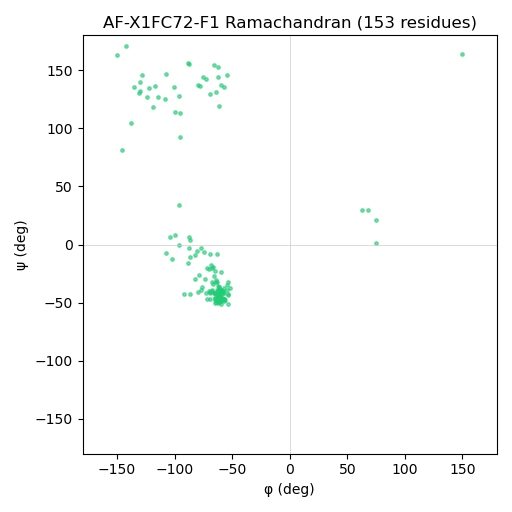.719 -0.400 1.00 89.19 97 TRP A N 1
ATOM 785 C CA . TRP A 1 97 ? 14.925 -7.818 -1.280 1.00 89.19 97 TRP A CA 1
ATOM 786 C C . TRP A 1 97 ? 15.034 -7.455 -2.770 1.00 89.19 97 TRP A C 1
ATOM 788 O O . TRP A 1 97 ? 15.067 -8.348 -3.617 1.00 89.19 97 TRP A O 1
ATOM 798 N N . MET A 1 98 ? 15.116 -6.161 -3.096 1.00 90.06 98 MET A N 1
ATOM 799 C CA . MET A 1 98 ? 15.385 -5.660 -4.445 1.00 90.06 98 MET A CA 1
ATOM 800 C C . MET A 1 98 ? 16.875 -5.687 -4.800 1.00 90.06 98 MET A C 1
ATOM 802 O O . MET A 1 98 ? 17.249 -5.416 -5.946 1.00 90.06 98 MET A O 1
ATOM 806 N N . ARG A 1 99 ? 17.753 -6.043 -3.856 1.00 91.69 99 ARG A N 1
ATOM 807 C CA . ARG A 1 99 ? 19.192 -6.135 -4.099 1.00 91.69 99 ARG A CA 1
ATOM 808 C C . ARG A 1 99 ? 19.510 -7.232 -5.114 1.00 91.69 99 ARG A C 1
ATOM 810 O O . ARG A 1 99 ? 19.056 -8.368 -5.009 1.00 91.69 99 ARG A O 1
ATOM 817 N N . GLY A 1 100 ? 20.321 -6.893 -6.116 1.00 88.38 100 GLY A N 1
ATOM 818 C CA . GLY A 1 100 ? 20.708 -7.815 -7.194 1.00 88.38 100 GLY A CA 1
ATOM 819 C C . GLY A 1 100 ? 19.610 -8.080 -8.232 1.00 88.38 100 GLY A C 1
ATOM 820 O O . GLY A 1 100 ? 19.831 -8.838 -9.179 1.00 88.38 100 GLY A O 1
ATOM 821 N N . VAL A 1 101 ? 18.444 -7.446 -8.097 1.00 90.62 101 VAL A N 1
ATOM 822 C CA . VAL A 1 101 ? 17.375 -7.503 -9.093 1.00 90.62 101 VAL A CA 1
ATOM 823 C C . VAL A 1 101 ? 17.738 -6.627 -10.298 1.00 90.62 101 VAL A C 1
ATOM 825 O O . VAL A 1 101 ? 18.368 -5.580 -10.175 1.00 90.62 101 VAL A O 1
ATOM 828 N N . SER A 1 102 ? 17.357 -7.060 -11.504 1.00 91.31 102 SER A N 1
ATOM 829 C CA . SER A 1 102 ? 17.681 -6.331 -12.739 1.00 91.31 102 SER A CA 1
ATOM 830 C C . SER A 1 102 ? 17.053 -4.930 -12.777 1.00 91.31 102 SER A C 1
ATOM 832 O O . SER A 1 102 ? 15.891 -4.773 -12.401 1.00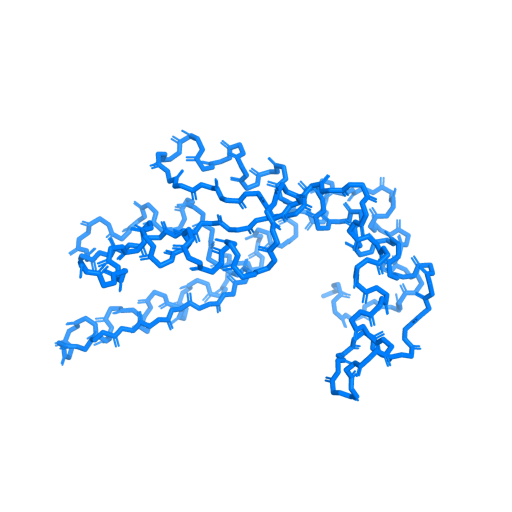 91.31 102 SER A O 1
ATOM 834 N N . ASP A 1 103 ? 17.755 -3.951 -13.359 1.00 91.94 103 ASP A N 1
ATOM 835 C CA . ASP A 1 103 ? 17.252 -2.576 -13.556 1.00 91.94 103 ASP A CA 1
ATOM 836 C C . ASP A 1 103 ? 15.908 -2.540 -14.308 1.00 91.94 103 ASP A C 1
ATOM 838 O O . ASP A 1 103 ? 15.030 -1.737 -13.997 1.00 91.94 103 ASP A O 1
ATOM 842 N N . GLN A 1 104 ? 15.709 -3.470 -15.251 1.00 90.62 104 GLN A N 1
ATOM 843 C CA . GLN A 1 104 ? 14.447 -3.625 -15.975 1.00 90.62 104 GLN A CA 1
ATOM 844 C C . GLN A 1 104 ? 13.286 -3.987 -15.040 1.00 90.62 104 GLN A C 1
ATOM 846 O O . GLN A 1 104 ? 12.198 -3.426 -15.161 1.00 90.62 104 GLN A O 1
ATOM 851 N N . TYR A 1 105 ? 13.505 -4.920 -14.111 1.00 89.69 105 TYR A N 1
ATOM 852 C CA . TYR A 1 105 ? 12.487 -5.293 -13.134 1.00 89.69 105 TYR A CA 1
ATOM 853 C C . TYR A 1 105 ? 12.233 -4.164 -12.139 1.00 89.69 105 TYR A C 1
ATOM 855 O O . TYR A 1 105 ? 11.075 -3.880 -11.858 1.00 89.69 105 TYR A O 1
ATOM 863 N N . ILE A 1 106 ? 13.280 -3.475 -11.669 1.00 92.06 106 ILE A N 1
ATOM 864 C CA . ILE A 1 106 ? 13.131 -2.288 -10.811 1.00 92.06 106 ILE A CA 1
ATOM 865 C C . ILE A 1 106 ? 12.268 -1.233 -11.514 1.00 92.06 106 ILE A C 1
ATOM 867 O O . ILE A 1 106 ? 11.315 -0.727 -10.930 1.00 92.06 106 ILE A O 1
ATOM 871 N N . GLY A 1 107 ? 12.543 -0.954 -12.792 1.00 91.19 107 GLY A N 1
ATOM 872 C CA . GLY A 1 107 ? 11.746 -0.025 -13.593 1.00 91.19 107 GLY A CA 1
ATOM 873 C C . GLY A 1 107 ? 10.288 -0.461 -13.748 1.00 91.19 107 GLY A C 1
ATOM 874 O O . GLY A 1 107 ? 9.384 0.358 -13.592 1.00 91.19 107 GLY A O 1
ATOM 875 N N . ALA A 1 108 ? 10.043 -1.746 -14.011 1.00 89.56 108 ALA A N 1
ATOM 876 C CA . ALA A 1 108 ? 8.686 -2.279 -14.084 1.00 89.56 108 ALA A CA 1
ATOM 877 C C . ALA A 1 108 ? 7.967 -2.149 -12.732 1.00 89.56 108 ALA A C 1
ATOM 879 O O . ALA A 1 108 ? 6.852 -1.639 -12.674 1.00 89.56 108 ALA A O 1
ATOM 880 N N . PHE A 1 109 ? 8.617 -2.541 -11.638 1.00 89.25 109 PHE A N 1
ATOM 881 C CA . PHE A 1 109 ? 8.053 -2.458 -10.297 1.00 89.25 109 PHE A CA 1
ATOM 882 C C . PHE A 1 109 ? 7.721 -1.015 -9.898 1.00 89.25 109 PHE A C 1
ATOM 884 O O . PHE A 1 109 ? 6.604 -0.758 -9.463 1.00 89.25 109 PHE A O 1
ATOM 891 N N . ALA A 1 110 ? 8.625 -0.062 -10.140 1.00 91.06 110 ALA A N 1
ATOM 892 C CA . ALA A 1 110 ? 8.373 1.359 -9.898 1.00 91.06 110 ALA A CA 1
ATOM 893 C C . ALA A 1 110 ? 7.155 1.871 -10.691 1.00 91.06 110 ALA A C 1
ATOM 895 O O . ALA A 1 110 ? 6.316 2.596 -10.159 1.00 91.06 110 ALA A O 1
ATOM 896 N N . MET A 1 111 ? 7.012 1.445 -11.952 1.00 89.81 111 MET A N 1
ATOM 897 C CA . MET A 1 111 ? 5.843 1.766 -12.776 1.00 89.81 111 MET A CA 1
ATOM 898 C C . MET A 1 111 ? 4.553 1.192 -12.183 1.00 89.81 111 MET A C 1
ATOM 900 O O . MET A 1 111 ? 3.531 1.875 -12.151 1.00 89.81 111 MET A O 1
ATOM 904 N N . PHE A 1 112 ? 4.595 -0.054 -11.708 1.00 88.81 112 PHE A N 1
ATOM 905 C CA . PHE A 1 112 ? 3.464 -0.684 -11.037 1.00 88.81 112 PHE A CA 1
ATOM 906 C C . PHE A 1 112 ? 3.073 0.073 -9.763 1.00 88.81 112 PHE A C 1
ATOM 908 O O . PHE A 1 112 ? 1.901 0.420 -9.618 1.00 88.81 112 PHE A O 1
ATOM 915 N N . VAL A 1 113 ? 4.035 0.388 -8.889 1.00 89.81 113 VAL A N 1
ATOM 916 C CA . VAL A 1 113 ? 3.789 1.146 -7.653 1.00 89.81 113 VAL A CA 1
ATOM 917 C C . VAL A 1 113 ? 3.150 2.491 -7.974 1.00 89.81 113 VAL A C 1
ATOM 919 O O . VAL A 1 113 ? 2.081 2.772 -7.450 1.00 89.81 113 VAL A O 1
ATOM 922 N N . LYS A 1 114 ? 3.697 3.256 -8.926 1.00 90.88 114 LYS A N 1
ATOM 923 C CA . LYS A 1 114 ? 3.122 4.540 -9.361 1.00 90.88 114 LYS A CA 1
ATOM 924 C C . LYS A 1 114 ? 1.654 4.420 -9.781 1.00 90.88 114 LYS A C 1
ATOM 926 O O . LYS A 1 114 ? 0.826 5.253 -9.415 1.00 90.88 114 LYS A O 1
ATOM 931 N N . ARG A 1 115 ? 1.298 3.370 -10.528 1.00 90.19 115 ARG A N 1
ATOM 932 C CA . ARG A 1 115 ? -0.095 3.119 -10.944 1.00 90.19 115 ARG A CA 1
ATOM 933 C C . ARG A 1 115 ? -0.987 2.711 -9.775 1.00 90.19 115 ARG A C 1
ATOM 935 O O . ARG A 1 115 ? -2.113 3.194 -9.688 1.00 90.19 115 ARG A O 1
ATOM 942 N N . MET A 1 116 ? -0.491 1.855 -8.887 1.00 90.06 116 MET A N 1
ATOM 943 C CA . MET A 1 116 ? -1.217 1.439 -7.690 1.00 90.06 116 MET A CA 1
ATOM 944 C C . MET A 1 116 ? -1.437 2.620 -6.737 1.00 90.06 116 MET A C 1
ATOM 946 O O . MET A 1 116 ? -2.538 2.793 -6.230 1.00 90.06 116 MET A O 1
ATOM 950 N N . SER A 1 117 ? -0.438 3.482 -6.550 1.00 91.81 117 SER A N 1
ATOM 951 C CA . SER A 1 117 ? -0.536 4.704 -5.750 1.00 91.81 117 SER A CA 1
ATOM 952 C C . SER A 1 117 ? -1.596 5.660 -6.297 1.00 91.81 117 SER A C 1
ATOM 954 O O . SER A 1 117 ? -2.440 6.115 -5.533 1.00 91.81 117 SER A O 1
ATOM 956 N N . ALA A 1 118 ? -1.647 5.868 -7.617 1.00 91.88 118 ALA A N 1
ATOM 957 C CA . ALA A 1 118 ? -2.707 6.662 -8.243 1.00 91.88 118 ALA A CA 1
ATOM 958 C C . ALA A 1 118 ? -4.110 6.059 -8.028 1.00 91.88 118 ALA A C 1
ATOM 960 O O . ALA A 1 118 ? -5.074 6.786 -7.792 1.00 91.88 118 ALA A O 1
ATOM 961 N N . TYR A 1 119 ? -4.234 4.728 -8.095 1.00 91.62 119 TYR A N 1
ATOM 962 C CA . TYR A 1 119 ? -5.485 4.028 -7.787 1.00 91.62 119 TYR A CA 1
ATOM 963 C C . TYR A 1 119 ? -5.894 4.212 -6.316 1.00 91.62 119 TYR A C 1
ATOM 965 O O . TYR A 1 119 ? -7.039 4.561 -6.031 1.00 91.62 119 TYR A O 1
ATOM 973 N N . ILE A 1 120 ? -4.955 4.024 -5.385 1.00 92.38 120 ILE A N 1
ATOM 974 C CA . ILE A 1 120 ? -5.189 4.180 -3.946 1.00 92.38 120 ILE A CA 1
ATOM 975 C C . ILE A 1 120 ? -5.571 5.621 -3.603 1.00 92.38 120 ILE A C 1
ATOM 977 O O . ILE A 1 120 ? -6.517 5.813 -2.848 1.00 92.38 120 ILE A O 1
ATOM 981 N N . GLU A 1 121 ? -4.921 6.630 -4.190 1.00 93.38 121 GLU A N 1
ATOM 982 C CA . GLU A 1 121 ? -5.289 8.039 -3.998 1.00 93.38 121 GLU A CA 1
ATOM 983 C C . GLU A 1 121 ? -6.743 8.310 -4.425 1.00 93.38 121 GLU A C 1
ATOM 985 O O . GLU A 1 121 ? -7.486 9.018 -3.739 1.00 93.38 121 GLU A O 1
ATOM 990 N N . GLN A 1 122 ? -7.170 7.752 -5.563 1.00 92.62 122 GLN A N 1
ATOM 991 C CA . GLN A 1 122 ? -8.542 7.912 -6.052 1.00 92.62 122 GLN A CA 1
ATOM 992 C C . GLN A 1 122 ? -9.559 7.252 -5.119 1.00 92.62 122 GLN A C 1
ATOM 994 O O . GLN A 1 122 ? -10.562 7.878 -4.766 1.00 92.62 122 GLN A O 1
ATOM 999 N N . GLU A 1 123 ? -9.296 6.023 -4.679 1.00 92.31 123 GLU A N 1
ATOM 1000 C CA . GLU A 1 123 ? -10.177 5.348 -3.728 1.00 92.31 123 GLU A CA 1
ATOM 1001 C C . GLU A 1 123 ? -10.156 6.038 -2.352 1.00 92.31 123 GLU A C 1
ATOM 1003 O O . GLU A 1 123 ? -11.191 6.094 -1.692 1.00 92.31 123 GLU A O 1
ATOM 1008 N N . ALA A 1 124 ? -9.032 6.629 -1.923 1.00 92.19 124 ALA A N 1
ATOM 1009 C CA . ALA A 1 124 ? -8.930 7.347 -0.643 1.00 92.19 124 ALA A CA 1
ATOM 1010 C C . ALA A 1 124 ? -9.911 8.506 -0.595 1.00 92.19 124 ALA A C 1
ATOM 1012 O O . ALA A 1 124 ? -10.706 8.613 0.339 1.00 92.19 124 ALA A O 1
ATOM 1013 N N . LYS A 1 125 ? -9.961 9.284 -1.677 1.00 90.50 125 LYS A N 1
ATOM 1014 C CA . LYS A 1 125 ? -10.931 10.371 -1.842 1.00 90.50 125 LYS A CA 1
ATOM 1015 C C . LYS A 1 125 ? -12.376 9.872 -1.789 1.00 90.50 125 LYS A C 1
ATOM 1017 O O . LYS A 1 125 ? -13.222 10.541 -1.205 1.00 90.50 125 LYS A O 1
ATOM 1022 N N . LYS A 1 126 ? -12.665 8.706 -2.374 1.00 92.19 126 LYS A N 1
ATOM 1023 C CA . LYS A 1 126 ? -14.013 8.115 -2.396 1.00 92.19 126 LYS A CA 1
ATOM 1024 C C . LYS A 1 126 ? -14.493 7.677 -1.010 1.00 92.19 126 LYS A C 1
ATOM 1026 O O . LYS A 1 126 ? -15.668 7.860 -0.707 1.00 92.19 126 LYS A O 1
ATOM 1031 N N . TYR A 1 127 ? -13.608 7.113 -0.191 1.00 89.94 127 TYR A N 1
ATOM 1032 C CA . TYR A 1 127 ? -13.947 6.629 1.154 1.00 89.94 127 TYR A CA 1
ATOM 1033 C C . TYR A 1 127 ? -13.641 7.637 2.274 1.00 89.94 127 TYR A C 1
ATOM 1035 O O . TYR A 1 127 ? -13.920 7.359 3.435 1.00 89.94 127 TYR A O 1
ATOM 1043 N N . GLY A 1 128 ? -13.099 8.814 1.943 1.00 90.06 128 GLY A N 1
ATOM 1044 C CA . GLY A 1 128 ? -12.762 9.854 2.918 1.00 90.06 128 GLY A CA 1
ATOM 1045 C C . GLY A 1 128 ? -11.512 9.552 3.749 1.00 90.06 128 GLY A C 1
ATOM 1046 O O . GLY A 1 128 ? -11.357 10.116 4.829 1.00 90.06 128 GLY A O 1
ATOM 1047 N N . PHE A 1 129 ? -10.632 8.675 3.262 1.00 90.81 129 PHE A N 1
ATOM 1048 C CA . PHE A 1 129 ? -9.354 8.381 3.908 1.00 90.81 129 PHE A CA 1
ATOM 1049 C C . PHE A 1 129 ? -8.254 9.339 3.453 1.00 90.81 129 PHE A C 1
ATOM 1051 O O . PHE A 1 129 ? -8.289 9.894 2.352 1.00 90.81 129 PHE A O 1
ATOM 1058 N N . GLU A 1 130 ? -7.246 9.494 4.304 1.00 91.06 130 GLU A N 1
ATOM 1059 C CA . GLU A 1 130 ? -6.064 10.289 4.007 1.00 91.06 130 GLU A CA 1
ATOM 1060 C C . GLU A 1 130 ? -5.077 9.514 3.126 1.00 91.06 130 GLU A C 1
ATOM 1062 O O . GLU A 1 130 ? -4.823 8.325 3.342 1.00 91.06 130 GLU A O 1
ATOM 1067 N N . TYR A 1 131 ? -4.526 10.209 2.130 1.00 92.06 131 TYR A N 1
ATOM 1068 C CA . TYR A 1 131 ? -3.473 9.715 1.252 1.00 92.06 131 TYR A CA 1
ATOM 1069 C C . TYR A 1 131 ? -2.279 10.668 1.306 1.00 92.06 131 TYR A C 1
ATOM 1071 O O . TYR A 1 131 ? -2.439 11.863 1.051 1.00 92.06 131 TYR A O 1
ATOM 1079 N N . ILE A 1 132 ? -1.099 10.122 1.588 1.00 90.88 132 ILE A N 1
ATOM 1080 C CA . ILE A 1 132 ? 0.171 10.845 1.647 1.00 90.88 132 ILE A CA 1
ATOM 1081 C C . ILE A 1 132 ? 1.025 10.445 0.442 1.00 90.88 132 ILE A C 1
ATOM 1083 O O . ILE A 1 132 ? 1.283 9.263 0.198 1.00 90.88 132 ILE A O 1
ATOM 1087 N N . GLU A 1 133 ? 1.459 11.447 -0.322 1.00 90.12 133 GLU A N 1
ATOM 1088 C CA . GLU A 1 133 ? 2.308 11.277 -1.500 1.00 90.12 133 GLU A CA 1
ATOM 1089 C C . GLU A 1 133 ? 3.781 11.467 -1.133 1.00 90.12 133 GLU A C 1
ATOM 1091 O O . GLU A 1 133 ? 4.210 12.579 -0.836 1.00 90.12 133 GLU A O 1
ATOM 1096 N N . MET A 1 134 ? 4.569 10.397 -1.220 1.00 84.38 134 MET A N 1
ATOM 1097 C CA . MET A 1 134 ? 5.966 10.399 -0.784 1.00 84.38 134 MET A CA 1
ATOM 1098 C C . MET A 1 134 ? 6.919 11.180 -1.688 1.00 84.38 134 MET A C 1
ATOM 1100 O O . MET A 1 134 ? 8.014 11.501 -1.251 1.00 84.38 134 MET A O 1
ATOM 1104 N N . ASP A 1 135 ? 6.581 11.452 -2.951 1.00 74.19 135 ASP A N 1
ATOM 1105 C CA . ASP A 1 135 ? 7.521 12.154 -3.842 1.00 74.19 135 ASP A CA 1
ATOM 1106 C C . ASP A 1 135 ? 7.727 13.631 -3.475 1.00 74.19 135 ASP A C 1
ATOM 1108 O O . ASP A 1 135 ? 8.723 14.239 -3.864 1.00 74.19 135 ASP A O 1
ATOM 1112 N N . LYS A 1 136 ? 6.780 14.227 -2.746 1.00 58.34 136 LYS A N 1
ATOM 1113 C CA . LYS A 1 136 ? 6.801 15.661 -2.427 1.00 58.34 136 LYS A CA 1
ATOM 1114 C C . LYS A 1 136 ? 7.574 15.992 -1.151 1.00 58.34 136 LYS A C 1
ATOM 1116 O O . LYS A 1 136 ? 7.930 17.151 -0.970 1.00 58.34 136 LYS A O 1
ATOM 1121 N N . GLU A 1 137 ? 7.854 14.991 -0.326 1.00 56.88 137 GLU A N 1
ATOM 1122 C CA . GLU A 1 137 ? 8.356 15.128 1.041 1.00 56.88 137 GLU A CA 1
ATOM 1123 C C . GLU A 1 137 ? 9.612 14.256 1.221 1.00 56.88 137 GLU A C 1
ATOM 1125 O O . GLU A 1 137 ? 9.722 13.178 0.626 1.00 56.88 137 GLU A O 1
ATOM 1130 N N . LEU A 1 138 ? 10.598 14.683 2.024 1.00 58.66 138 LEU A N 1
ATOM 1131 C CA . LEU A 1 138 ? 11.698 13.775 2.372 1.00 58.66 138 LEU A CA 1
ATOM 1132 C C . LEU A 1 138 ? 11.131 12.624 3.216 1.00 58.66 138 LEU A C 1
ATOM 1134 O O . LEU A 1 138 ? 10.132 12.775 3.908 1.00 58.66 138 LEU A O 1
ATOM 1138 N N . PHE A 1 139 ? 11.775 11.453 3.215 1.00 59.56 139 PHE A N 1
ATOM 1139 C CA . PHE A 1 139 ? 11.275 10.289 3.970 1.00 59.56 139 PHE A CA 1
ATOM 1140 C C . PHE A 1 139 ? 11.011 10.588 5.467 1.00 59.56 139 PHE A C 1
ATOM 1142 O O . PHE A 1 139 ? 10.089 10.032 6.065 1.00 59.56 139 PHE A O 1
ATOM 1149 N N . GLY A 1 140 ? 11.800 11.492 6.065 1.00 59.22 140 GLY A N 1
ATOM 1150 C CA . GLY A 1 140 ? 11.570 11.991 7.426 1.00 59.22 140 GLY A CA 1
ATOM 1151 C C . GLY A 1 140 ? 10.276 12.799 7.561 1.00 59.22 140 GLY A C 1
ATOM 1152 O O . GLY A 1 140 ? 9.514 12.564 8.495 1.00 59.22 140 GLY A O 1
ATOM 1153 N N . ASP A 1 141 ? 9.985 13.653 6.585 1.00 68.19 141 ASP A N 1
ATOM 1154 C CA . ASP A 1 141 ? 8.789 14.497 6.543 1.00 68.19 141 ASP A CA 1
ATOM 1155 C C . ASP A 1 141 ? 7.521 13.639 6.358 1.00 68.19 141 ASP A C 1
ATOM 1157 O O . ASP A 1 141 ? 6.541 13.814 7.078 1.00 68.19 141 ASP A O 1
ATOM 1161 N N . VAL A 1 142 ? 7.579 12.594 5.516 1.00 78.25 142 VAL A N 1
ATOM 1162 C CA . VAL A 1 142 ? 6.488 11.603 5.376 1.00 78.25 142 VAL 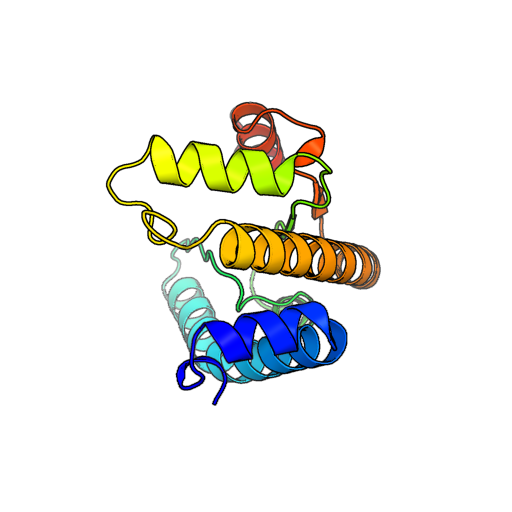A CA 1
ATOM 1163 C C . VAL A 1 142 ? 6.185 10.917 6.710 1.00 78.25 142 VAL A C 1
ATOM 1165 O O . VAL A 1 142 ? 5.026 10.682 7.046 1.00 78.25 142 VAL A O 1
ATOM 1168 N N . THR A 1 143 ? 7.216 10.580 7.488 1.00 81.44 143 THR A N 1
ATOM 1169 C CA . THR A 1 143 ? 7.024 9.919 8.787 1.00 81.44 143 THR A CA 1
ATOM 1170 C C . THR A 1 143 ? 6.315 10.850 9.769 1.00 81.44 143 THR A C 1
ATOM 1172 O O . THR A 1 143 ? 5.405 10.418 10.477 1.00 81.44 143 THR A O 1
ATOM 1175 N N . GLU A 1 144 ? 6.687 12.130 9.802 1.00 83.75 144 GLU A N 1
ATOM 1176 C CA . GLU A 1 144 ? 6.008 13.125 10.635 1.00 83.75 144 GLU A CA 1
ATOM 1177 C C . GLU A 1 144 ? 4.554 13.339 10.210 1.00 83.75 144 GLU A C 1
ATOM 1179 O O . GLU A 1 144 ? 3.672 13.378 11.075 1.00 83.75 144 GLU A O 1
ATOM 1184 N N . GLU A 1 145 ? 4.283 13.420 8.905 1.00 85.19 145 GLU A N 1
ATOM 1185 C CA . GLU A 1 145 ? 2.920 13.516 8.380 1.00 85.19 145 GLU A CA 1
ATOM 1186 C C . GLU A 1 145 ? 2.084 12.300 8.778 1.00 85.19 145 GLU A C 1
ATOM 1188 O O . GLU A 1 145 ? 1.018 12.471 9.363 1.00 85.19 145 GLU A O 1
ATOM 1193 N N . VAL A 1 146 ? 2.595 11.078 8.594 1.00 87.56 146 VAL A N 1
ATOM 1194 C CA . VAL A 1 146 ? 1.907 9.848 9.022 1.00 87.56 146 VAL A CA 1
ATOM 1195 C C . VAL A 1 146 ? 1.613 9.878 10.520 1.00 87.56 146 VAL A C 1
ATOM 1197 O O . VAL A 1 146 ? 0.487 9.600 10.936 1.00 87.56 146 VAL A O 1
ATOM 1200 N N . MET A 1 147 ? 2.594 10.246 11.348 1.00 88.50 147 MET A N 1
ATOM 1201 C CA . MET A 1 147 ? 2.401 10.344 12.798 1.00 88.50 147 MET A CA 1
ATOM 1202 C C . MET A 1 147 ? 1.341 11.386 13.159 1.00 88.50 147 MET A C 1
ATOM 1204 O O . MET A 1 147 ? 0.544 11.161 14.072 1.00 88.50 147 MET A O 1
ATOM 1208 N N . LYS A 1 148 ? 1.279 12.500 12.428 1.00 87.31 148 LYS A N 1
ATOM 1209 C CA . LYS A 1 148 ? 0.286 13.558 12.632 1.00 87.31 148 LYS A CA 1
ATOM 1210 C C . LYS A 1 148 ? -1.111 13.102 12.237 1.00 87.31 148 LYS A C 1
ATOM 1212 O O . LYS A 1 148 ? -2.041 13.287 13.023 1.00 87.31 148 LYS A O 1
ATOM 1217 N N . SER A 1 149 ? -1.253 12.470 11.079 1.00 86.06 149 SER A N 1
ATOM 1218 C CA . SER A 1 149 ? -2.505 11.900 10.570 1.00 86.06 149 SER A CA 1
ATOM 1219 C C . SER A 1 149 ? -3.038 10.799 11.488 1.00 86.06 149 SER A C 1
ATOM 1221 O O . SER A 1 149 ? -4.232 10.720 11.775 1.00 86.06 149 SER A O 1
ATOM 1223 N N . LEU A 1 150 ? -2.135 10.004 12.068 1.00 87.38 150 LEU A N 1
ATOM 1224 C CA . LEU A 1 150 ? -2.468 9.029 13.101 1.00 87.38 150 LEU A CA 1
ATOM 1225 C C . LEU A 1 150 ? -2.695 9.658 14.478 1.00 87.38 150 LEU A C 1
ATOM 1227 O O . LEU A 1 150 ? -3.039 8.923 15.397 1.00 87.38 150 LEU A O 1
ATOM 1231 N N . GLY A 1 151 ? -2.534 10.972 14.664 1.00 86.44 151 GLY A N 1
ATOM 1232 C CA . GLY A 1 151 ? -2.703 11.656 15.950 1.00 86.44 151 GLY A CA 1
ATOM 1233 C C . GLY A 1 151 ? -1.712 11.201 17.028 1.00 86.44 151 GLY A C 1
ATOM 1234 O O . GLY A 1 151 ? -2.069 11.178 18.207 1.00 86.44 151 GLY A O 1
ATOM 1235 N N . LEU A 1 152 ? -0.516 10.783 16.612 1.00 83.88 152 LEU A N 1
ATOM 1236 C CA . LEU A 1 152 ? 0.577 10.264 17.440 1.00 83.88 152 LEU A CA 1
ATOM 1237 C C . LEU A 1 152 ? 1.754 11.242 17.568 1.00 83.88 152 LEU A C 1
ATOM 1239 O O . LEU A 1 152 ? 2.675 10.979 18.340 1.00 83.88 152 LEU A O 1
ATOM 1243 N N . SER A 1 153 ? 1.752 12.361 16.839 1.00 78.56 153 SER A N 1
ATOM 1244 C CA . SER A 1 153 ? 2.756 13.412 17.028 1.00 78.56 153 SER A CA 1
ATOM 1245 C C . SER A 1 153 ? 2.705 13.955 18.457 1.00 78.56 153 SER A C 1
ATOM 1247 O O . SER A 1 153 ? 1.626 14.211 19.001 1.00 78.56 153 SER A O 1
ATOM 1249 N N . ALA A 1 154 ? 3.879 14.155 19.060 1.00 60.81 154 ALA A N 1
ATOM 1250 C CA . ALA A 1 154 ? 3.986 14.876 20.320 1.00 60.81 154 ALA A CA 1
ATOM 1251 C C . ALA A 1 154 ? 3.374 16.279 20.158 1.00 60.81 154 ALA A C 1
ATOM 1253 O O . ALA A 1 154 ? 3.593 16.938 19.141 1.00 60.81 154 ALA A O 1
ATOM 1254 N N . ARG A 1 155 ? 2.578 16.708 21.142 1.00 49.78 155 ARG A N 1
ATOM 1255 C CA . ARG A 1 155 ? 2.200 18.121 21.272 1.00 49.78 155 ARG A CA 1
ATOM 1256 C C . ARG A 1 155 ? 3.408 18.964 21.647 1.00 49.78 155 ARG A C 1
ATOM 1258 O O . ARG A 1 155 ? 4.230 18.461 22.444 1.00 49.78 155 ARG A O 1
#

pLDDT: mean 86.17, std 9.21, range [49.78, 97.44]

Radius of gyration: 16.96 Å; Cα contacts (8 Å, |Δi|>4): 145; chains: 1; bounding box: 40×37×45 Å

Foldseek 3Di:
DLVPDDLVVNLVCLVPCLPVVLVVLQVVLVVCLVVVVVVLVVCVVVVHDDDDDDSSDALVSVLVVPVGDDADEAEAELDPCQLVVLVVCLVVPPPDPCNPPDSSSSVSVSSSRNVNLVVRVVVCVVNVHHYHYPNVDPPVRSVQVVCVSRVNDDD

Mean predicted aligned error: 5.84 Å

Secondary structure (DSSP, 8-state):
-GGGS-HHHHHHHHHH-HHHHHHHHHHHHHHHHHHHHHHHHHHHHTT------STT--HHHHTT-TTS----EEEE---TTHHHHHHHHHHH-TT-TTTT--HHHHHHHHHHHHHHHHHHHHHHHHHT-EEEEGGGS-HHHHHHHHHHHTT-S--

Solvent-accessible surface area (backbone atoms only — not comparable to full-atom values): 9162 Å² total; per-residue (Å²): 106,79,93,72,48,56,71,72,54,48,37,49,43,46,72,72,40,52,65,60,51,50,53,49,51,52,56,51,17,63,63,51,35,62,59,51,52,54,48,52,53,49,36,54,75,71,74,45,92,81,89,86,86,67,92,47,72,47,69,82,59,58,70,71,45,80,92,50,96,80,80,73,78,44,77,33,44,71,37,90,59,45,42,61,51,54,51,51,47,23,71,75,35,91,82,40,87,59,42,91,56,53,70,68,50,49,46,33,50,38,53,44,45,25,53,50,26,55,52,50,48,54,49,21,64,74,74,71,46,53,64,45,63,48,64,83,41,56,78,69,53,46,51,54,49,52,30,46,77,63,70,66,53,84,130